Protein AF-A0A292YRZ8-F1 (afdb_monomer)

Foldseek 3Di:
DPDLEDEDAPQPLAAQDPPPDDLVVSLVVVQVVVQVVCVVDVSHAYAYEAAQHPPHNGHSRQAQVSQLVSLVSHPHSVRGHHDYDCVRCVVVVHHSVVSVD

Solvent-accessible surface area (backbone atoms only — not comparable to full-atom values): 5728 Å² total; per-residue (Å²): 136,93,71,50,71,45,77,43,68,57,56,76,54,43,42,85,45,82,85,80,52,61,65,70,58,54,53,50,52,53,43,51,53,52,39,53,53,54,68,73,36,85,74,48,29,42,24,36,33,37,36,35,46,70,84,22,70,31,35,76,42,33,38,64,70,49,35,49,58,50,19,70,70,40,94,53,38,94,38,35,43,63,41,88,50,60,66,31,30,47,74,65,75,41,61,48,67,70,78,73,107

Organism: NCBI:txid1348429

Structure (mmCIF, N/CA/C/O backbone):
data_AF-A0A292YRZ8-F1
#
_entry.id   AF-A0A292YRZ8-F1
#
loop_
_atom_site.group_PDB
_atom_site.id
_atom_site.type_symbol
_atom_site.label_atom_id
_atom_site.label_alt_id
_atom_site.label_comp_id
_atom_site.label_asym_id
_atom_site.label_entity_id
_atom_site.label_seq_id
_atom_site.pdbx_PDB_ins_code
_atom_site.Cartn_x
_atom_site.Cartn_y
_atom_site.Cartn_z
_atom_site.occupancy
_atom_site.B_iso_or_equiv
_atom_site.auth_seq_id
_atom_site.auth_comp_id
_atom_site.auth_asym_id
_atom_site.auth_atom_id
_atom_site.pdbx_PDB_model_num
ATOM 1 N N . MET A 1 1 ? 3.919 -3.892 22.801 1.00 83.62 1 MET A N 1
ATOM 2 C CA . MET A 1 1 ? 4.860 -2.816 22.409 1.00 83.62 1 MET A CA 1
ATOM 3 C C . MET A 1 1 ? 4.230 -1.413 22.434 1.00 83.62 1 MET A C 1
ATOM 5 O O . MET A 1 1 ? 4.941 -0.466 22.146 1.00 83.62 1 MET A O 1
ATOM 9 N N . GLY A 1 2 ? 2.943 -1.237 22.793 1.00 93.62 2 GLY A N 1
ATOM 10 C CA . GLY A 1 2 ? 2.343 0.093 23.027 1.00 93.62 2 GLY A CA 1
ATOM 11 C C . GLY A 1 2 ? 2.084 0.955 21.781 1.00 93.62 2 GLY A C 1
ATOM 12 O O . GLY A 1 2 ? 1.618 2.078 21.920 1.00 93.62 2 GLY A O 1
ATOM 13 N N . THR A 1 3 ? 2.367 0.447 20.579 1.00 96.38 3 THR A N 1
ATOM 14 C CA . THR A 1 3 ? 2.033 1.108 19.310 1.00 96.38 3 THR A CA 1
ATOM 15 C C . THR A 1 3 ? 0.656 0.673 18.825 1.00 96.38 3 THR A C 1
ATOM 17 O O . THR A 1 3 ? 0.313 -0.504 18.923 1.00 96.38 3 THR A O 1
ATOM 20 N N . ASN A 1 4 ? -0.099 1.613 18.262 1.00 96.56 4 ASN A N 1
ATOM 21 C CA . ASN A 1 4 ? -1.305 1.340 17.485 1.00 96.56 4 ASN A CA 1
ATOM 22 C C . ASN A 1 4 ? -1.091 1.560 15.979 1.00 96.56 4 ASN A C 1
ATOM 24 O O . ASN A 1 4 ? -2.040 1.480 15.210 1.00 96.56 4 ASN A O 1
ATOM 28 N N . LYS A 1 5 ? 0.137 1.862 15.543 1.00 98.06 5 LYS A N 1
ATOM 29 C CA . LYS A 1 5 ? 0.485 2.025 14.129 1.00 98.06 5 LYS A CA 1
ATOM 30 C C . LYS A 1 5 ? 1.118 0.741 13.614 1.00 98.06 5 LYS A C 1
ATOM 32 O O . LYS A 1 5 ? 2.120 0.290 14.173 1.00 98.06 5 LYS A O 1
ATOM 37 N N . LEU A 1 6 ? 0.549 0.194 12.546 1.00 98.19 6 LEU A N 1
ATOM 38 C CA . LEU A 1 6 ? 1.088 -0.939 11.805 1.00 98.19 6 LEU A CA 1
ATOM 39 C C . LEU A 1 6 ? 1.494 -0.465 10.411 1.00 98.19 6 LEU A C 1
ATOM 41 O O . LEU A 1 6 ? 0.649 -0.025 9.633 1.00 98.19 6 LEU A O 1
ATOM 45 N N . VAL A 1 7 ? 2.787 -0.559 10.112 1.00 98.50 7 VAL A N 1
ATOM 46 C CA . VAL A 1 7 ? 3.318 -0.262 8.780 1.00 98.50 7 VAL A CA 1
ATOM 47 C C . VAL A 1 7 ? 3.179 -1.501 7.903 1.00 98.50 7 VAL A C 1
ATOM 49 O O . VAL A 1 7 ? 3.546 -2.600 8.322 1.00 98.50 7 VAL A O 1
ATOM 52 N N . LEU A 1 8 ? 2.646 -1.322 6.698 1.00 98.44 8 LEU A N 1
ATOM 53 C CA . LEU A 1 8 ? 2.571 -2.344 5.665 1.00 98.44 8 LEU A CA 1
ATOM 54 C C . LEU A 1 8 ? 3.448 -1.924 4.491 1.00 98.44 8 LEU A C 1
ATOM 56 O O . LEU A 1 8 ? 3.021 -1.150 3.636 1.00 98.44 8 LEU A O 1
ATOM 60 N N . TRP A 1 9 ? 4.658 -2.474 4.441 1.00 98.38 9 TRP A N 1
ATOM 61 C CA . TRP A 1 9 ? 5.471 -2.460 3.232 1.00 98.38 9 TRP A CA 1
ATOM 62 C C . TRP A 1 9 ? 5.152 -3.712 2.416 1.00 98.38 9 TRP A C 1
ATOM 64 O O . TRP A 1 9 ? 5.558 -4.827 2.754 1.00 98.38 9 TRP A O 1
ATOM 74 N N . LEU A 1 10 ? 4.371 -3.537 1.352 1.00 97.75 10 LEU A N 1
ATOM 75 C CA . LEU A 1 10 ? 3.828 -4.623 0.532 1.00 97.75 10 LEU A CA 1
ATOM 76 C C . LEU A 1 10 ? 4.842 -5.137 -0.505 1.00 97.75 10 LEU A C 1
ATOM 78 O O . LEU A 1 10 ? 4.485 -5.469 -1.626 1.00 97.75 10 LEU A O 1
ATOM 82 N N . ALA A 1 11 ? 6.106 -5.283 -0.104 1.00 97.44 11 ALA A N 1
ATOM 83 C CA . ALA A 1 11 ? 7.273 -5.501 -0.964 1.00 97.44 11 ALA A CA 1
ATOM 84 C C . ALA A 1 11 ? 7.167 -6.646 -1.991 1.00 97.44 11 ALA A C 1
ATOM 86 O O . ALA A 1 11 ? 7.944 -6.700 -2.941 1.00 97.44 11 ALA A O 1
ATOM 87 N N . ARG A 1 12 ? 6.292 -7.634 -1.767 1.00 97.81 12 ARG A N 1
ATOM 88 C CA . ARG A 1 12 ? 6.086 -8.809 -2.639 1.00 97.81 12 ARG A CA 1
ATOM 89 C C . ARG A 1 12 ? 4.738 -8.804 -3.359 1.00 97.81 12 ARG A C 1
ATOM 91 O O . ARG A 1 12 ? 4.480 -9.675 -4.198 1.00 97.81 12 ARG A O 1
ATOM 98 N N . GLU A 1 13 ? 3.920 -7.794 -3.102 1.00 98.12 13 GLU A N 1
ATOM 99 C CA . GLU A 1 13 ? 2.618 -7.597 -3.721 1.00 98.12 13 GLU A CA 1
ATOM 100 C C . GLU A 1 13 ? 2.769 -6.822 -5.023 1.00 98.12 13 GLU A C 1
ATOM 102 O O . GLU A 1 13 ? 2.346 -5.687 -5.195 1.00 98.12 13 GLU A O 1
ATOM 107 N N . GLY A 1 14 ? 3.386 -7.494 -5.982 1.00 97.62 14 GLY A N 1
ATOM 108 C CA . GLY A 1 14 ? 3.584 -6.970 -7.318 1.00 97.62 14 GLY A CA 1
ATOM 109 C C . GLY A 1 14 ? 3.643 -8.083 -8.343 1.00 97.62 14 GLY A C 1
ATOM 110 O O . GLY A 1 14 ? 3.192 -9.216 -8.102 1.00 97.62 14 GLY A O 1
ATOM 111 N N . THR A 1 15 ? 4.264 -7.786 -9.480 1.00 97.56 15 THR A N 1
ATOM 112 C CA . THR A 1 15 ? 4.536 -8.790 -10.503 1.00 97.56 15 THR A CA 1
ATOM 113 C C . THR A 1 15 ? 5.820 -8.535 -11.293 1.00 97.56 15 THR A C 1
ATOM 115 O O . THR A 1 15 ? 6.112 -7.401 -11.673 1.00 97.56 15 THR A O 1
ATOM 118 N N . TYR A 1 16 ? 6.539 -9.621 -11.591 1.00 96.81 16 TYR A N 1
ATOM 119 C CA . TYR A 1 16 ? 7.676 -9.654 -12.523 1.00 96.81 16 TYR A CA 1
ATOM 120 C C . TYR A 1 16 ? 7.219 -9.701 -13.991 1.00 96.81 16 TYR A C 1
ATOM 122 O O . TYR A 1 16 ? 7.895 -9.216 -14.886 1.00 96.81 16 TYR A O 1
ATOM 130 N N . ILE A 1 17 ? 6.035 -10.268 -14.250 1.00 96.56 17 ILE A N 1
ATOM 131 C CA . ILE A 1 17 ? 5.468 -10.457 -15.595 1.00 96.56 17 ILE A CA 1
ATOM 132 C C . ILE A 1 17 ? 3.988 -10.073 -15.537 1.00 96.56 17 ILE A C 1
ATOM 134 O O . ILE A 1 17 ? 3.265 -10.545 -14.659 1.00 96.56 17 ILE A O 1
ATOM 138 N N . ARG A 1 18 ? 3.505 -9.200 -16.427 1.00 92.88 18 ARG A N 1
ATOM 139 C CA . ARG A 1 18 ? 2.131 -8.656 -16.349 1.00 92.88 18 ARG A CA 1
ATOM 140 C C . ARG A 1 18 ? 1.051 -9.742 -16.346 1.00 92.88 18 ARG A C 1
ATOM 142 O O . ARG A 1 18 ? 0.044 -9.588 -15.668 1.00 92.88 18 ARG A O 1
ATOM 149 N N . GLU A 1 19 ? 1.296 -10.849 -17.030 1.00 96.38 19 GLU A N 1
ATOM 150 C CA . GLU A 1 19 ? 0.385 -11.978 -17.196 1.00 96.38 19 GLU A CA 1
ATOM 151 C C . GLU A 1 19 ? 0.400 -12.958 -16.013 1.00 96.38 19 GLU A C 1
ATOM 153 O O . GLU A 1 19 ? -0.493 -13.794 -15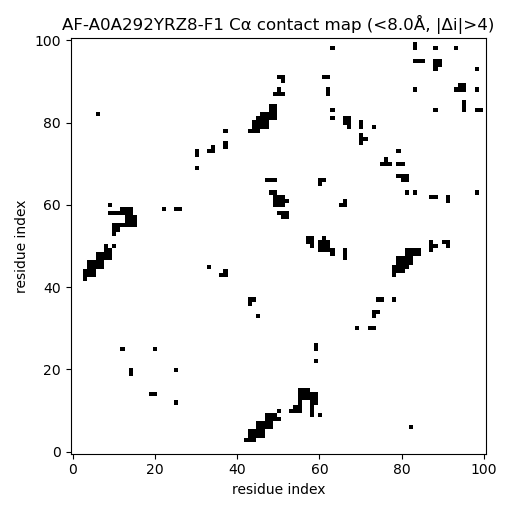.900 1.00 96.38 19 GLU A O 1
ATOM 158 N N . ALA A 1 20 ? 1.387 -12.874 -15.113 1.00 97.44 20 ALA A N 1
ATOM 159 C CA . ALA A 1 20 ? 1.538 -13.839 -14.020 1.00 97.44 20 ALA A CA 1
ATOM 160 C C . ALA A 1 20 ? 0.439 -13.727 -12.950 1.00 97.44 20 ALA A C 1
ATOM 162 O O . ALA A 1 20 ? 0.195 -14.681 -12.212 1.00 97.44 20 ALA A O 1
ATOM 163 N N . LYS A 1 21 ? -0.204 -12.560 -12.833 1.00 97.12 21 LYS A N 1
ATOM 164 C CA . LYS A 1 21 ? -1.223 -12.274 -11.820 1.00 97.12 21 LYS A CA 1
ATOM 165 C C . LYS A 1 21 ? -2.284 -11.332 -12.380 1.00 97.12 21 LYS A C 1
ATOM 167 O O . LYS A 1 21 ? -1.986 -10.400 -13.120 1.00 97.12 21 LYS A O 1
ATOM 172 N N . ASN A 1 22 ? -3.531 -11.520 -11.954 1.00 98.00 22 ASN A N 1
ATOM 173 C CA . ASN A 1 22 ? -4.583 -10.544 -12.210 1.00 98.00 22 ASN A CA 1
ATOM 174 C C . ASN A 1 22 ? -4.400 -9.345 -11.264 1.00 98.00 22 ASN A C 1
ATOM 176 O O . ASN A 1 22 ? -4.559 -9.480 -10.049 1.00 98.00 22 ASN A O 1
ATOM 180 N N . ALA A 1 23 ? -4.069 -8.174 -11.811 1.00 96.44 23 ALA A N 1
ATOM 181 C CA . ALA A 1 23 ? -3.797 -6.980 -11.010 1.00 96.44 23 ALA A CA 1
ATOM 182 C C . ALA A 1 23 ? -5.019 -6.516 -10.200 1.00 96.44 23 ALA A C 1
ATOM 184 O O . ALA A 1 23 ? -4.894 -6.197 -9.021 1.00 96.44 23 ALA A O 1
ATOM 185 N N . ARG A 1 24 ? -6.219 -6.540 -10.799 1.00 97.06 24 ARG A N 1
ATOM 186 C CA . ARG A 1 24 ? -7.460 -6.155 -10.108 1.00 97.06 24 ARG A CA 1
ATOM 187 C C . ARG A 1 24 ? -7.709 -7.049 -8.900 1.00 97.06 24 ARG A C 1
ATOM 189 O O . ARG A 1 24 ? -8.023 -6.545 -7.825 1.00 97.06 24 ARG A O 1
ATOM 196 N N . GLU A 1 25 ? -7.555 -8.356 -9.084 1.00 98.44 25 GLU A N 1
ATOM 197 C CA . GLU A 1 25 ? -7.767 -9.311 -8.001 1.00 98.44 25 GLU A CA 1
ATOM 198 C C . GLU A 1 25 ? -6.701 -9.196 -6.912 1.00 98.44 25 GLU A C 1
ATOM 200 O O . GLU A 1 25 ? -7.030 -9.201 -5.732 1.00 98.44 25 GLU A O 1
ATOM 205 N N . SER A 1 26 ? -5.443 -8.971 -7.292 1.00 98.19 26 SER A N 1
ATOM 206 C CA . SER A 1 26 ? -4.359 -8.734 -6.331 1.00 98.19 26 SER A CA 1
ATOM 207 C C . SER A 1 26 ? -4.663 -7.534 -5.425 1.00 98.19 26 SER A C 1
ATOM 209 O O . SER A 1 26 ? -4.545 -7.627 -4.207 1.00 98.19 26 SER A O 1
ATOM 211 N N . VAL A 1 27 ? -5.152 -6.425 -5.994 1.00 98.12 27 VAL A N 1
ATOM 212 C CA . VAL A 1 27 ? -5.558 -5.253 -5.202 1.00 98.12 27 VAL A CA 1
ATOM 213 C C . VAL A 1 27 ? -6.792 -5.550 -4.337 1.00 98.12 27 VAL A C 1
ATOM 215 O O . VAL A 1 27 ? -6.870 -5.067 -3.210 1.00 98.12 27 VAL A O 1
ATOM 218 N N . ASN A 1 28 ? -7.757 -6.350 -4.812 1.00 98.44 28 ASN A N 1
ATOM 219 C CA . ASN A 1 28 ? -8.904 -6.761 -3.988 1.00 98.44 28 ASN A CA 1
ATOM 220 C C . ASN A 1 28 ? -8.465 -7.556 -2.751 1.00 98.44 28 ASN A C 1
ATOM 222 O O . ASN A 1 28 ? -8.966 -7.293 -1.660 1.00 98.44 28 ASN A O 1
ATOM 226 N N . LEU A 1 29 ? -7.504 -8.469 -2.908 1.00 98.62 29 LEU A N 1
ATOM 227 C CA . LEU A 1 29 ? -6.954 -9.256 -1.804 1.00 98.62 29 LEU A CA 1
ATOM 228 C C . LEU A 1 29 ? -6.229 -8.375 -0.777 1.00 98.62 29 LEU A C 1
ATOM 230 O O . LEU A 1 29 ? -6.392 -8.580 0.425 1.00 98.62 29 LEU A O 1
ATOM 234 N N . ILE A 1 30 ? -5.494 -7.350 -1.225 1.00 98.50 30 ILE A N 1
ATOM 235 C CA . ILE A 1 30 ? -4.872 -6.358 -0.328 1.00 98.50 30 ILE A CA 1
ATOM 236 C C . ILE A 1 30 ? -5.946 -5.615 0.482 1.00 98.50 30 ILE A C 1
ATOM 238 O O . ILE A 1 30 ? -5.828 -5.487 1.702 1.00 98.50 30 ILE A O 1
ATOM 242 N N . VAL A 1 31 ? -7.022 -5.162 -0.172 1.00 98.38 31 VAL A N 1
ATOM 243 C CA . VAL A 1 31 ? -8.146 -4.493 0.508 1.00 98.38 31 VAL A CA 1
ATOM 244 C C . VAL A 1 31 ? -8.813 -5.425 1.524 1.00 98.38 31 VAL A C 1
ATOM 246 O O . VAL A 1 31 ? -9.106 -4.998 2.640 1.00 98.38 31 VAL A O 1
ATOM 249 N N . GLU A 1 32 ? -9.014 -6.700 1.185 1.00 98.56 32 GLU A N 1
ATOM 250 C CA . GLU A 1 32 ? -9.582 -7.696 2.100 1.00 98.56 32 GLU A CA 1
ATOM 251 C C . GLU A 1 32 ? -8.676 -7.946 3.317 1.00 98.56 32 GLU A C 1
ATOM 253 O O . GLU A 1 32 ? -9.158 -8.046 4.449 1.00 98.56 32 GLU A O 1
ATOM 258 N N . ALA A 1 33 ? -7.359 -8.015 3.114 1.00 98.50 33 ALA A N 1
ATOM 259 C CA . ALA A 1 33 ? -6.397 -8.157 4.202 1.00 98.50 33 ALA A CA 1
ATOM 260 C C . ALA A 1 33 ? -6.457 -6.956 5.159 1.00 98.50 33 ALA A C 1
ATOM 262 O O . ALA A 1 33 ? -6.551 -7.136 6.375 1.00 98.50 33 ALA A O 1
ATOM 263 N N . ILE A 1 34 ? -6.494 -5.733 4.620 1.00 98.50 34 ILE A N 1
ATOM 264 C CA . ILE A 1 34 ? -6.628 -4.512 5.423 1.00 98.50 34 ILE A CA 1
ATOM 265 C C . ILE A 1 34 ? -7.977 -4.478 6.149 1.00 98.50 34 ILE A C 1
ATOM 267 O O . ILE A 1 34 ? -8.019 -4.158 7.336 1.00 98.50 34 ILE A O 1
ATOM 271 N N . TYR A 1 35 ? -9.069 -4.887 5.497 1.00 98.25 35 TYR A N 1
ATOM 272 C CA . TYR A 1 35 ? -10.371 -5.038 6.150 1.00 98.25 35 TYR A CA 1
ATOM 273 C C . TYR A 1 35 ? -10.288 -5.949 7.381 1.00 98.25 35 TYR A C 1
ATOM 275 O O . TYR A 1 35 ? -10.760 -5.569 8.453 1.00 98.25 35 TYR A O 1
ATOM 283 N N . LYS A 1 36 ? -9.655 -7.123 7.260 1.00 98.50 36 LYS A N 1
ATOM 284 C CA . LYS A 1 36 ? -9.504 -8.067 8.379 1.00 98.50 36 LYS A CA 1
ATOM 285 C C . LYS A 1 36 ? -8.712 -7.454 9.535 1.00 98.50 36 LYS A C 1
ATOM 287 O O . LYS A 1 36 ? -9.122 -7.611 10.684 1.00 98.50 36 LYS A O 1
ATOM 292 N N . LEU A 1 37 ? -7.638 -6.714 9.244 1.00 98.38 37 LEU A N 1
ATOM 293 C CA . LEU A 1 37 ? -6.848 -6.002 10.259 1.00 98.38 37 LEU A CA 1
ATOM 294 C C . LEU A 1 37 ? -7.689 -4.944 10.993 1.00 98.38 37 LEU A C 1
ATOM 296 O O . LEU A 1 37 ? -7.741 -4.940 12.221 1.00 98.38 37 LEU A O 1
ATOM 300 N N . LEU A 1 38 ? -8.405 -4.098 10.247 1.00 98.44 38 LEU A N 1
ATOM 301 C CA . LEU A 1 38 ? -9.264 -3.041 10.794 1.00 98.44 38 LEU A CA 1
ATOM 302 C C . LEU A 1 38 ? -10.487 -3.576 11.551 1.00 98.44 38 LEU A C 1
ATOM 304 O O . LEU A 1 38 ? -11.042 -2.884 12.412 1.00 98.44 38 LEU A O 1
ATOM 308 N N . ALA A 1 39 ? -10.967 -4.764 11.181 1.00 98.06 39 ALA A N 1
ATOM 309 C CA . ALA A 1 39 ? -12.065 -5.437 11.856 1.00 98.06 39 ALA A CA 1
ATOM 310 C C . ALA A 1 39 ? -11.613 -6.021 13.199 1.00 98.06 39 ALA A C 1
ATOM 312 O O . ALA A 1 39 ? -12.359 -5.888 14.173 1.00 98.06 39 ALA A O 1
ATOM 313 N N . TYR A 1 40 ? -10.415 -6.617 13.225 1.00 97.88 40 TYR A N 1
ATOM 314 C CA . TYR A 1 40 ? -9.808 -7.263 14.388 1.00 97.88 40 TYR A CA 1
ATOM 315 C C . TYR A 1 40 ? -9.445 -6.269 15.497 1.00 97.88 40 TYR A C 1
ATOM 317 O O . TYR A 1 40 ? -9.799 -6.494 16.652 1.00 97.88 40 TYR A O 1
ATOM 325 N N . ASP A 1 41 ? -8.793 -5.158 15.151 1.00 97.62 41 ASP A N 1
ATOM 326 C CA . ASP A 1 41 ? -8.390 -4.123 16.104 1.00 97.62 41 ASP A CA 1
ATOM 327 C C . ASP A 1 41 ? -9.039 -2.781 15.731 1.00 97.62 41 ASP A C 1
ATOM 329 O O . ASP A 1 41 ? -8.911 -2.287 14.608 1.00 97.62 41 ASP A O 1
ATOM 333 N N . LYS A 1 42 ? -9.795 -2.200 16.669 1.00 96.44 42 LYS A N 1
ATOM 334 C CA . LYS A 1 42 ? -10.516 -0.935 16.462 1.00 96.44 42 LYS A CA 1
ATOM 335 C C . LYS A 1 42 ? -9.616 0.291 16.587 1.00 96.44 42 LYS A C 1
ATOM 337 O O . LYS A 1 42 ? -9.914 1.306 15.965 1.00 96.44 42 LYS A O 1
ATOM 342 N N . GLU A 1 43 ? -8.498 0.172 17.295 1.00 97.38 43 GLU A 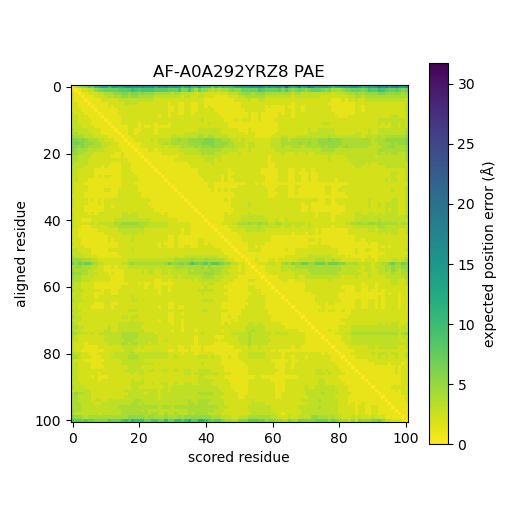N 1
ATOM 343 C CA . GLU A 1 43 ? -7.564 1.269 17.552 1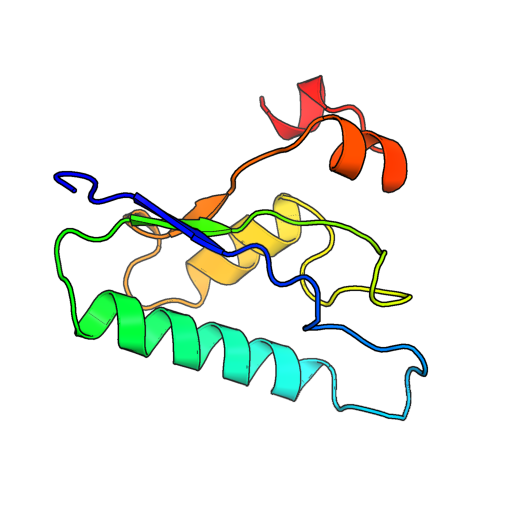.00 97.38 43 GLU A CA 1
ATOM 344 C C . GLU A 1 43 ? -6.377 1.276 16.581 1.00 97.38 43 GLU A C 1
ATOM 346 O O . GLU A 1 43 ? -5.644 2.272 16.511 1.00 97.38 43 GLU A O 1
ATOM 351 N N . ILE A 1 44 ? -6.185 0.187 15.823 1.00 98.19 44 ILE A N 1
ATOM 352 C CA . ILE A 1 44 ? -5.100 0.080 14.848 1.00 98.19 44 ILE A CA 1
ATOM 353 C C . ILE A 1 44 ? -5.227 1.138 13.750 1.00 98.19 44 ILE A C 1
ATOM 355 O O . ILE A 1 44 ? -6.308 1.42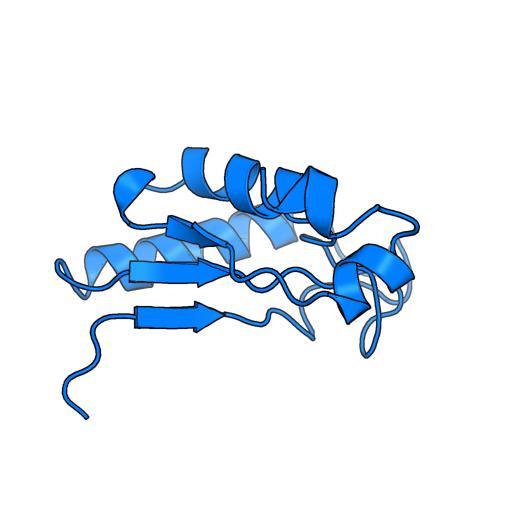2 13.228 1.00 98.19 44 ILE A O 1
ATOM 359 N N . ARG A 1 45 ? -4.081 1.695 13.373 1.00 98.50 45 ARG A N 1
ATOM 360 C CA . ARG A 1 45 ? -3.891 2.581 12.231 1.00 98.50 45 ARG A CA 1
ATOM 361 C C . ARG A 1 45 ? -2.905 1.930 11.277 1.00 98.50 45 ARG A C 1
ATOM 363 O O . ARG A 1 45 ? -1.772 1.639 11.659 1.00 98.50 45 ARG A O 1
ATOM 370 N N . ILE A 1 46 ? -3.344 1.706 10.049 1.00 98.69 46 ILE A N 1
ATOM 371 C CA . ILE A 1 46 ? -2.527 1.132 8.986 1.00 98.69 46 ILE A CA 1
ATOM 372 C C . ILE A 1 46 ? -1.797 2.257 8.258 1.00 98.69 46 ILE A C 1
ATOM 374 O O . ILE A 1 46 ? -2.414 3.246 7.867 1.00 98.69 46 ILE A O 1
ATOM 378 N N . LEU A 1 47 ? -0.492 2.094 8.068 1.00 98.56 47 LEU A N 1
ATOM 379 C CA . LEU A 1 47 ? 0.343 2.987 7.273 1.00 98.56 47 LEU A CA 1
ATOM 380 C C . LEU A 1 47 ? 0.938 2.182 6.118 1.00 98.56 47 LEU A C 1
ATOM 382 O O . LEU A 1 47 ? 1.805 1.341 6.336 1.00 98.56 47 LEU A O 1
ATOM 386 N N . ILE A 1 48 ? 0.445 2.392 4.903 1.00 98.56 48 ILE A N 1
ATOM 387 C CA . ILE A 1 48 ? 0.949 1.713 3.707 1.00 98.56 48 ILE A CA 1
ATOM 388 C C . ILE A 1 48 ? 2.219 2.426 3.257 1.00 98.56 48 ILE A C 1
ATOM 390 O O . ILE A 1 48 ? 2.194 3.629 3.021 1.00 98.56 48 ILE A O 1
ATOM 394 N N . GLU A 1 49 ? 3.317 1.698 3.128 1.00 98.56 49 GLU A N 1
ATOM 395 C CA . GLU A 1 49 ? 4.570 2.225 2.595 1.00 98.56 49 GLU A CA 1
ATOM 396 C C . GLU A 1 49 ? 4.672 1.858 1.107 1.00 98.56 49 GLU A C 1
ATOM 398 O O . GLU A 1 49 ? 4.993 0.708 0.787 1.00 98.56 49 GLU A O 1
ATOM 403 N N . PRO A 1 50 ? 4.331 2.777 0.183 1.00 98.00 50 PRO A N 1
ATOM 404 C CA . PRO A 1 50 ? 4.394 2.499 -1.241 1.00 98.00 50 PRO A CA 1
ATOM 405 C C . PRO A 1 50 ? 5.846 2.455 -1.716 1.00 98.00 50 PRO A C 1
ATOM 407 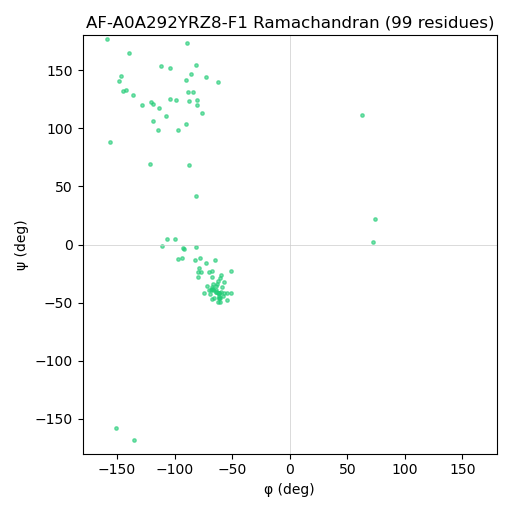O O . PRO A 1 50 ? 6.684 3.241 -1.268 1.00 98.00 50 PRO A O 1
ATOM 410 N N . LYS A 1 51 ? 6.129 1.567 -2.668 1.00 98.38 51 LYS A N 1
ATOM 411 C CA . LYS A 1 51 ? 7.410 1.502 -3.376 1.00 98.38 51 LYS A CA 1
ATOM 412 C C . LYS A 1 51 ? 7.155 1.090 -4.824 1.00 98.38 51 LYS A C 1
ATOM 414 O O . LYS A 1 51 ? 6.435 0.120 -5.030 1.00 98.38 51 LYS A O 1
ATOM 419 N N . PRO A 1 52 ? 7.725 1.760 -5.840 1.00 97.69 52 PRO A N 1
ATOM 420 C CA . PRO A 1 52 ? 7.401 1.455 -7.236 1.00 97.69 52 PRO A CA 1
ATOM 421 C C . PRO A 1 52 ? 7.866 0.066 -7.688 1.00 97.69 52 PRO A C 1
ATOM 423 O O . PRO A 1 52 ? 7.166 -0.618 -8.439 1.00 97.69 52 PRO A O 1
ATOM 426 N N . ASN A 1 53 ? 9.040 -0.355 -7.221 1.00 96.62 53 ASN A N 1
ATOM 427 C CA . ASN A 1 53 ? 9.683 -1.612 -7.574 1.00 96.62 53 ASN A CA 1
ATOM 428 C C . ASN A 1 53 ? 10.709 -2.015 -6.504 1.00 96.62 53 ASN A C 1
ATOM 430 O O . ASN A 1 53 ? 10.994 -1.267 -5.578 1.00 96.62 53 ASN A O 1
ATOM 434 N N . GLU A 1 54 ? 11.310 -3.186 -6.692 1.00 93.31 54 GLU A N 1
ATOM 435 C CA . GLU A 1 54 ? 12.269 -3.858 -5.823 1.00 93.31 54 GLU A CA 1
ATOM 436 C C . GLU A 1 54 ? 11.701 -4.233 -4.435 1.00 93.31 54 GLU A C 1
ATOM 438 O O . GLU A 1 54 ? 11.522 -3.384 -3.564 1.00 93.31 54 GLU A O 1
ATOM 443 N N . PRO A 1 55 ? 11.516 -5.527 -4.151 1.00 95.69 55 PRO A N 1
ATOM 444 C CA . PRO A 1 55 ? 12.100 -6.639 -4.885 1.00 95.69 55 PRO A CA 1
ATOM 445 C C . PRO A 1 55 ? 11.207 -7.202 -6.006 1.00 95.69 55 PRO A C 1
ATOM 447 O O . PRO A 1 55 ? 11.655 -8.102 -6.712 1.00 95.69 55 PRO A O 1
ATOM 450 N N . MET A 1 56 ? 9.977 -6.706 -6.183 1.00 96.94 56 MET A N 1
ATOM 451 C CA . MET A 1 56 ? 9.147 -6.974 -7.372 1.00 96.94 56 MET A CA 1
ATOM 452 C C . MET A 1 56 ? 9.482 -5.992 -8.496 1.00 96.94 56 MET A C 1
ATOM 454 O O . MET A 1 56 ? 9.754 -4.833 -8.208 1.00 96.94 56 MET A O 1
ATOM 458 N N . ASP A 1 57 ? 9.398 -6.393 -9.767 1.00 95.94 57 ASP A N 1
ATOM 459 C CA . ASP A 1 57 ? 9.680 -5.448 -10.864 1.00 95.94 57 ASP A CA 1
ATOM 460 C C . ASP A 1 57 ? 8.679 -4.297 -10.911 1.00 95.94 57 ASP A C 1
ATOM 462 O O . ASP A 1 57 ? 9.052 -3.186 -11.265 1.00 95.94 57 ASP A O 1
ATOM 466 N N . HIS A 1 58 ? 7.406 -4.555 -10.599 1.00 96.19 58 HIS A N 1
ATOM 467 C CA . HIS A 1 58 ? 6.446 -3.490 -10.314 1.00 96.19 58 HIS A CA 1
ATOM 468 C C . HIS A 1 58 ? 5.512 -3.909 -9.184 1.00 96.19 58 HIS A C 1
ATOM 470 O O . HIS A 1 58 ? 4.955 -5.012 -9.222 1.00 96.19 58 HIS A O 1
ATOM 476 N N . ASP A 1 59 ? 5.328 -3.014 -8.225 1.00 97.50 59 ASP A N 1
ATOM 477 C CA . ASP A 1 59 ? 4.363 -3.136 -7.135 1.00 97.50 59 ASP A CA 1
ATOM 478 C C . ASP A 1 59 ? 2.953 -2.718 -7.593 1.00 97.50 59 ASP A C 1
ATOM 480 O O . ASP A 1 59 ? 2.791 -1.938 -8.538 1.00 97.50 59 ASP A O 1
ATOM 484 N N . TYR A 1 60 ? 1.915 -3.241 -6.942 1.00 97.88 60 TYR A N 1
ATOM 485 C CA . TYR A 1 60 ? 0.538 -2.819 -7.189 1.00 97.88 60 TYR A CA 1
ATOM 486 C C . TYR A 1 60 ? 0.184 -1.482 -6.539 1.00 97.88 60 TYR A C 1
ATOM 488 O O . TYR A 1 60 ? -0.725 -0.814 -7.034 1.00 97.88 60 TYR A O 1
ATOM 496 N N . ILE A 1 61 ? 0.888 -1.078 -5.475 1.00 98.06 61 ILE A N 1
ATOM 497 C CA . ILE A 1 61 ? 0.685 0.194 -4.766 1.00 98.06 61 ILE A CA 1
ATOM 498 C C . ILE A 1 61 ? 1.993 1.011 -4.802 1.00 98.06 61 ILE A C 1
ATOM 500 O O . ILE A 1 61 ? 2.666 1.172 -3.785 1.00 98.06 61 ILE A O 1
ATOM 504 N N . PRO A 1 62 ? 2.390 1.525 -5.983 1.00 97.75 62 PRO A N 1
ATOM 505 C CA . PRO A 1 62 ? 3.735 2.045 -6.205 1.00 97.75 62 PRO A CA 1
ATOM 506 C C . PRO A 1 62 ? 3.982 3.456 -5.650 1.00 97.75 62 PRO A C 1
ATOM 508 O O . PRO A 1 62 ? 5.137 3.832 -5.475 1.00 97.75 62 PRO A O 1
ATOM 511 N N . THR A 1 63 ? 2.934 4.251 -5.398 1.00 98.25 63 THR A N 1
ATOM 512 C CA . THR A 1 63 ? 3.040 5.668 -4.990 1.00 98.25 63 THR A CA 1
ATOM 513 C C . THR A 1 63 ? 2.014 6.033 -3.914 1.00 98.25 63 THR A C 1
ATOM 515 O O . THR A 1 63 ? 1.040 5.296 -3.700 1.00 98.25 63 THR A O 1
ATOM 518 N N . ILE A 1 64 ? 2.192 7.180 -3.240 1.00 97.94 64 ILE A N 1
ATOM 519 C CA . ILE A 1 64 ? 1.287 7.595 -2.154 1.00 97.94 64 ILE A CA 1
ATOM 520 C C . ILE A 1 64 ? -0.141 7.835 -2.652 1.00 97.94 64 ILE A C 1
ATOM 522 O O . ILE A 1 64 ? -1.095 7.471 -1.964 1.00 97.94 64 ILE A O 1
ATOM 526 N N . GLY A 1 65 ? -0.310 8.323 -3.884 1.00 97.00 65 GLY A N 1
ATOM 527 C CA . GLY A 1 65 ? -1.628 8.490 -4.495 1.00 97.00 65 GLY A CA 1
ATOM 528 C C . GLY A 1 65 ? -2.424 7.180 -4.558 1.00 97.00 65 GLY A C 1
ATOM 529 O O . GLY A 1 65 ? -3.611 7.166 -4.226 1.00 97.00 65 GLY A O 1
ATOM 530 N N . LEU A 1 66 ? -1.778 6.056 -4.902 1.00 97.62 66 LEU A N 1
ATOM 531 C CA . LEU A 1 66 ? -2.442 4.746 -4.898 1.00 97.62 66 LEU A CA 1
ATOM 5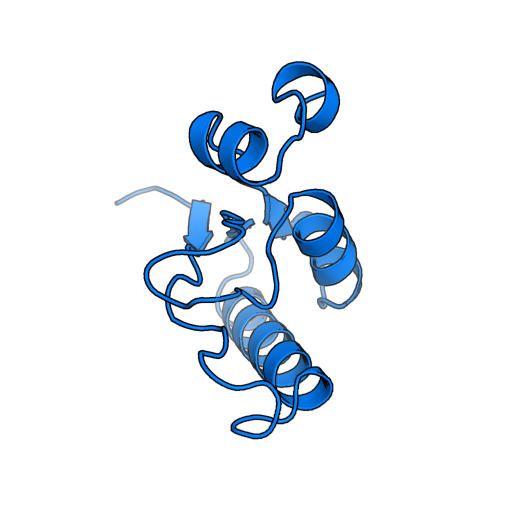32 C C . LEU A 1 66 ? -2.710 4.225 -3.484 1.00 97.62 66 LEU A C 1
ATOM 534 O O . LEU A 1 66 ? -3.759 3.622 -3.263 1.00 97.62 66 LEU A O 1
ATOM 538 N N . ALA A 1 67 ? -1.815 4.475 -2.526 1.00 97.94 67 ALA A N 1
ATOM 539 C CA . ALA A 1 67 ? -2.048 4.111 -1.129 1.00 97.94 67 ALA A CA 1
ATOM 540 C C . ALA A 1 67 ? -3.277 4.840 -0.553 1.00 97.94 67 ALA A C 1
ATOM 542 O O . ALA A 1 67 ? -4.141 4.210 0.061 1.00 97.94 67 ALA A O 1
ATOM 543 N N . ILE A 1 68 ? -3.412 6.144 -0.822 1.00 96.81 68 ILE A N 1
ATOM 544 C CA . ILE A 1 68 ? -4.578 6.945 -0.420 1.00 96.81 68 ILE A CA 1
ATOM 545 C C . ILE A 1 68 ? -5.839 6.466 -1.145 1.00 96.81 68 ILE A C 1
ATOM 547 O O . ILE A 1 68 ? -6.871 6.255 -0.511 1.00 96.81 68 ILE A O 1
ATOM 551 N N . ALA A 1 69 ? -5.775 6.233 -2.459 1.00 97.50 69 ALA A N 1
ATOM 552 C CA . ALA A 1 69 ? -6.915 5.705 -3.210 1.00 97.50 69 ALA A CA 1
ATOM 553 C C . ALA A 1 69 ? -7.380 4.339 -2.672 1.00 97.50 69 ALA A C 1
ATOM 555 O O . ALA A 1 69 ? -8.581 4.064 -2.623 1.00 97.50 69 ALA A O 1
ATOM 556 N N . LEU A 1 70 ? -6.447 3.491 -2.228 1.00 97.44 70 LEU A N 1
ATOM 557 C CA . LEU A 1 70 ? -6.764 2.218 -1.594 1.00 97.44 70 LEU A CA 1
ATOM 558 C C . LEU A 1 70 ? -7.442 2.411 -0.233 1.00 97.44 70 LEU A C 1
ATOM 560 O O . LEU A 1 70 ? -8.389 1.681 0.055 1.00 97.44 70 LEU A O 1
ATOM 564 N N . ALA A 1 71 ? -7.026 3.398 0.569 1.00 97.56 71 ALA A N 1
ATOM 565 C CA . ALA A 1 71 ? -7.650 3.709 1.858 1.00 97.56 71 ALA A CA 1
ATOM 566 C C . ALA A 1 71 ? -9.164 3.955 1.725 1.00 97.56 71 ALA A C 1
ATOM 568 O O . ALA A 1 71 ? -9.943 3.396 2.500 1.00 97.56 71 ALA A O 1
ATOM 569 N N . TYR A 1 72 ? -9.595 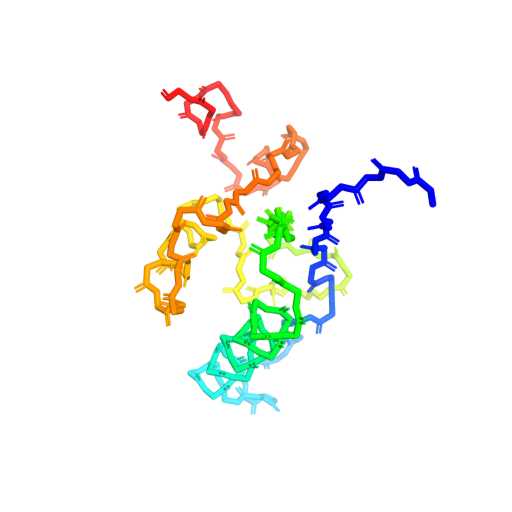4.671 0.679 1.00 97.75 72 TYR A N 1
ATOM 570 C CA . TYR A 1 72 ? -11.016 4.907 0.370 1.00 97.75 72 TYR A CA 1
ATOM 571 C C . TYR A 1 72 ? -11.811 3.647 -0.005 1.00 97.75 72 TYR A C 1
ATOM 573 O O . TYR A 1 72 ? -13.039 3.682 -0.051 1.00 97.75 72 TYR A O 1
ATOM 581 N N . ARG A 1 73 ? -11.140 2.525 -0.284 1.00 97.31 73 ARG A N 1
ATOM 582 C CA . ARG A 1 73 ? -11.788 1.227 -0.526 1.00 97.31 73 ARG A CA 1
ATOM 583 C C . ARG A 1 73 ? -11.934 0.382 0.739 1.00 97.31 73 ARG A C 1
ATOM 585 O O . ARG A 1 73 ? -12.487 -0.714 0.665 1.00 97.31 73 ARG A O 1
ATOM 592 N N . THR A 1 74 ? -11.404 0.843 1.868 1.00 96.94 74 THR A N 1
ATOM 593 C CA . THR A 1 74 ? -11.469 0.128 3.146 1.00 96.94 74 THR A CA 1
ATOM 594 C C . THR A 1 74 ? -12.727 0.508 3.928 1.00 96.94 74 THR A C 1
ATOM 596 O O . THR A 1 74 ? -13.483 1.387 3.530 1.00 96.94 74 THR A O 1
ATOM 599 N N . ILE A 1 75 ? -12.979 -0.176 5.046 1.00 96.50 75 ILE A N 1
ATOM 600 C CA . ILE A 1 75 ? -14.160 0.079 5.891 1.00 96.50 75 ILE A CA 1
ATOM 601 C C . ILE A 1 75 ? -14.042 1.304 6.799 1.00 96.50 75 ILE A C 1
ATOM 603 O O . ILE A 1 75 ? -15.023 1.673 7.436 1.00 96.50 75 ILE A O 1
ATOM 607 N N . ASP A 1 76 ? -12.844 1.870 6.921 1.00 97.50 76 ASP A N 1
ATOM 608 C CA . ASP A 1 76 ? -12.586 3.066 7.715 1.00 97.50 76 ASP A CA 1
ATOM 609 C C . ASP A 1 76 ? -11.327 3.746 7.180 1.00 97.50 76 ASP A C 1
ATOM 611 O O . ASP A 1 76 ? -10.202 3.475 7.613 1.00 97.50 76 ASP A O 1
ATOM 615 N N . GLU A 1 77 ? -11.526 4.622 6.202 1.00 97.38 77 GLU A N 1
ATOM 616 C CA . GLU A 1 77 ? -10.460 5.340 5.515 1.00 97.38 77 GLU A CA 1
ATOM 617 C C . GLU A 1 77 ? -9.631 6.206 6.472 1.00 97.38 77 GLU A C 1
ATOM 619 O O . GLU A 1 77 ? -8.443 6.414 6.254 1.00 97.38 77 GLU A O 1
ATOM 624 N N . LYS A 1 78 ? -10.206 6.654 7.596 1.00 97.81 78 LYS A N 1
ATOM 625 C CA . LYS A 1 78 ? -9.515 7.505 8.583 1.00 97.81 78 LYS A CA 1
ATOM 626 C C . LYS A 1 78 ? -8.474 6.742 9.399 1.00 97.81 78 LYS A C 1
ATOM 628 O O . LYS A 1 78 ? -7.635 7.358 10.068 1.00 97.81 78 LYS A O 1
ATOM 633 N N . ARG A 1 79 ? -8.533 5.407 9.374 1.00 98.25 79 ARG A N 1
ATOM 634 C CA . ARG A 1 79 ? -7.567 4.507 10.016 1.00 98.25 79 ARG A CA 1
ATOM 635 C C . ARG A 1 79 ? -6.539 3.937 9.038 1.00 98.25 79 ARG A C 1
ATOM 637 O O . ARG A 1 79 ? -5.710 3.135 9.463 1.00 98.25 79 ARG A O 1
ATOM 644 N N . VAL A 1 80 ? -6.540 4.362 7.773 1.00 98.62 80 VAL A N 1
ATOM 645 C CA . VAL A 1 80 ? -5.582 3.912 6.753 1.00 98.62 80 VAL A CA 1
ATOM 646 C C . VAL A 1 80 ? -4.940 5.121 6.081 1.00 98.62 80 VAL A C 1
ATOM 648 O O . VAL A 1 80 ? -5.617 5.952 5.491 1.00 98.62 80 VAL A O 1
ATOM 651 N N . GLY A 1 81 ? -3.620 5.224 6.172 1.00 97.31 81 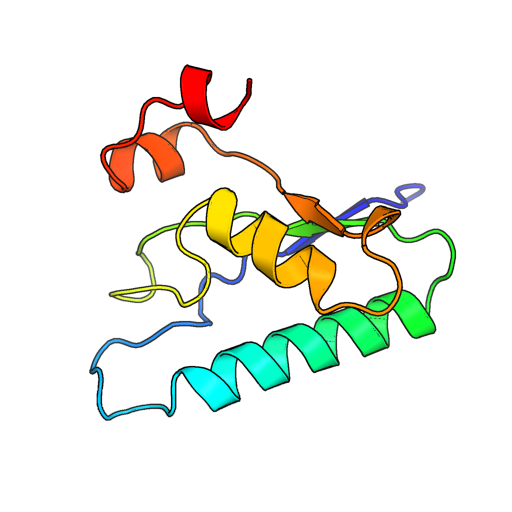GLY A N 1
ATOM 652 C CA . GLY A 1 81 ? -2.837 6.274 5.526 1.00 97.31 81 GLY A CA 1
ATOM 653 C C . GLY A 1 81 ? -1.598 5.708 4.851 1.00 97.31 81 GLY A C 1
ATOM 654 O O . GLY A 1 81 ? -1.455 4.491 4.720 1.00 97.31 81 GLY A O 1
ATOM 655 N N . GLY A 1 82 ? -0.688 6.592 4.450 1.00 97.44 82 GLY A N 1
ATOM 656 C CA . GLY A 1 82 ? 0.609 6.199 3.914 1.00 97.44 82 GLY A CA 1
ATOM 657 C C . GLY A 1 82 ? 1.776 6.555 4.829 1.00 97.44 82 GLY A C 1
ATOM 658 O O . GLY A 1 82 ? 1.701 7.497 5.618 1.00 97.44 82 GLY A O 1
ATOM 659 N N . LEU A 1 83 ? 2.857 5.790 4.707 1.00 98.00 83 LEU A N 1
ATOM 660 C CA . LEU A 1 83 ? 4.188 6.134 5.187 1.00 98.00 83 LEU A CA 1
ATOM 661 C C . LEU A 1 83 ? 5.034 6.450 3.958 1.00 98.00 83 LEU A C 1
ATOM 663 O O . LEU A 1 83 ? 5.311 5.567 3.155 1.00 98.00 83 LEU A O 1
ATOM 667 N N . ILE A 1 84 ? 5.404 7.714 3.787 1.00 98.00 84 ILE A N 1
ATOM 668 C CA . ILE A 1 84 ? 6.200 8.144 2.639 1.00 98.00 84 ILE A CA 1
ATOM 669 C C . ILE A 1 84 ? 7.679 7.966 2.974 1.00 98.00 84 ILE A C 1
ATOM 671 O O . ILE A 1 84 ? 8.170 8.552 3.939 1.00 98.00 84 ILE A O 1
ATOM 675 N N . GLU A 1 85 ? 8.391 7.205 2.145 1.00 98.19 85 GLU A N 1
ATOM 676 C CA . GLU A 1 85 ? 9.850 7.159 2.150 1.00 98.19 85 GLU A CA 1
ATOM 677 C C . GLU A 1 85 ? 10.398 7.959 0.963 1.00 98.19 85 GLU A C 1
ATOM 679 O O . GLU A 1 85 ? 10.075 7.694 -0.196 1.00 98.19 85 GLU A O 1
ATOM 684 N N . THR A 1 86 ? 11.273 8.925 1.248 1.00 98.38 86 THR A N 1
ATOM 685 C CA . THR A 1 86 ? 11.869 9.833 0.254 1.00 98.38 86 THR A CA 1
ATOM 686 C C . THR A 1 86 ? 12.476 9.088 -0.938 1.00 98.38 86 THR A C 1
ATOM 688 O O . THR A 1 86 ? 12.290 9.498 -2.083 1.00 98.38 86 THR A O 1
ATOM 691 N N . ALA A 1 87 ? 13.174 7.976 -0.691 1.00 98.12 87 ALA A N 1
ATOM 692 C CA . ALA A 1 87 ? 13.822 7.198 -1.741 1.00 98.12 87 ALA A CA 1
ATOM 693 C C . ALA A 1 87 ? 12.814 6.541 -2.699 1.00 98.12 87 ALA A C 1
ATOM 695 O O . ALA A 1 87 ? 13.081 6.459 -3.896 1.00 98.12 87 ALA A O 1
ATOM 696 N N . HIS A 1 88 ? 11.647 6.118 -2.205 1.00 98.44 88 HIS A N 1
ATOM 697 C CA . HIS A 1 88 ? 10.614 5.488 -3.027 1.00 98.44 88 HIS A CA 1
ATOM 698 C C . HIS A 1 88 ? 9.954 6.494 -3.976 1.00 98.44 88 HIS A C 1
ATOM 700 O O . HIS A 1 88 ? 9.733 6.173 -5.144 1.00 98.44 88 HIS A O 1
ATOM 706 N N . CYS A 1 89 ? 9.721 7.726 -3.512 1.00 98.25 89 CYS A N 1
ATOM 707 C CA . CYS A 1 89 ? 9.254 8.827 -4.358 1.00 98.25 89 CYS A CA 1
ATOM 708 C C . CYS A 1 89 ? 10.260 9.138 -5.474 1.00 98.25 89 CYS A C 1
ATOM 710 O O . CYS A 1 89 ? 9.891 9.149 -6.648 1.00 98.25 89 CYS A O 1
ATOM 712 N N . ILE A 1 90 ? 11.543 9.298 -5.123 1.00 98.38 90 ILE A N 1
ATOM 713 C CA . ILE A 1 90 ? 12.613 9.570 -6.097 1.00 98.38 90 ILE A CA 1
ATOM 714 C C . ILE A 1 90 ? 12.719 8.435 -7.122 1.00 98.38 90 ILE A C 1
ATOM 716 O O . ILE A 1 90 ? 12.862 8.694 -8.316 1.00 98.38 90 ILE A O 1
ATOM 720 N N . LEU A 1 91 ? 12.606 7.180 -6.678 1.00 97.94 91 LEU A N 1
ATOM 721 C CA . LEU A 1 91 ? 12.637 6.009 -7.556 1.00 97.94 91 LEU A CA 1
ATOM 722 C C . LEU A 1 91 ? 11.469 5.997 -8.557 1.00 97.94 91 LEU A C 1
ATOM 724 O O . LEU A 1 91 ? 11.635 5.533 -9.683 1.00 97.94 91 LEU A O 1
ATOM 728 N N . ALA A 1 92 ? 10.312 6.544 -8.177 1.00 97.50 92 ALA A N 1
ATOM 729 C CA . ALA A 1 92 ? 9.159 6.722 -9.057 1.00 97.50 92 ALA A CA 1
ATOM 730 C C . ALA A 1 92 ? 9.254 7.979 -9.951 1.00 97.50 92 ALA A C 1
ATOM 732 O O . ALA A 1 92 ? 8.357 8.215 -10.759 1.00 97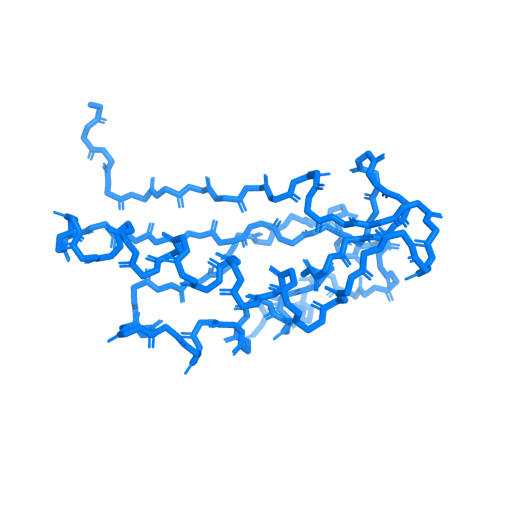.50 92 ALA A O 1
ATOM 733 N N . GLY A 1 93 ? 10.316 8.785 -9.824 1.00 97.94 93 GLY A N 1
ATOM 734 C CA . GLY A 1 93 ? 10.472 10.054 -10.539 1.00 97.94 93 GLY A CA 1
ATOM 735 C C . GLY A 1 93 ? 9.595 11.188 -9.998 1.00 97.94 93 GLY A C 1
ATOM 736 O O . GLY A 1 93 ? 9.302 12.127 -10.735 1.00 97.94 93 GLY A O 1
ATOM 737 N N . LEU A 1 94 ? 9.157 11.091 -8.740 1.00 98.12 94 LEU A N 1
ATOM 738 C CA . LEU A 1 94 ? 8.309 12.072 -8.060 1.00 98.12 94 LEU A CA 1
ATOM 739 C C . LEU A 1 94 ? 9.132 12.912 -7.079 1.00 98.12 94 LEU A C 1
ATOM 741 O O . LEU A 1 94 ? 10.130 12.434 -6.531 1.00 98.12 94 LEU A O 1
ATOM 745 N N . ASP A 1 95 ? 8.700 14.150 -6.832 1.00 97.88 95 ASP A N 1
ATOM 746 C CA . ASP A 1 95 ? 9.302 15.001 -5.806 1.00 97.88 95 ASP A CA 1
ATOM 747 C C . ASP A 1 95 ? 8.749 14.619 -4.416 1.00 97.88 95 ASP A C 1
ATOM 749 O O . ASP A 1 95 ? 7.538 14.690 -4.196 1.00 97.88 95 ASP A O 1
ATOM 753 N N . PRO A 1 96 ? 9.597 14.204 -3.455 1.00 97.44 96 PRO A N 1
ATOM 754 C CA . PRO A 1 96 ? 9.134 13.821 -2.122 1.00 97.44 96 PRO A CA 1
ATOM 755 C C . PRO A 1 96 ? 8.426 14.946 -1.360 1.00 97.44 96 PRO A C 1
ATOM 757 O O . PRO A 1 96 ? 7.597 14.655 -0.504 1.00 97.44 96 PRO A O 1
ATOM 760 N N . SER A 1 97 ? 8.769 16.210 -1.626 1.00 97.19 97 SER A N 1
ATOM 761 C CA . SER A 1 97 ? 8.125 17.358 -0.990 1.00 97.19 97 SER A CA 1
ATOM 762 C C . SER A 1 97 ? 6.689 17.513 -1.469 1.00 97.19 97 SER A C 1
ATOM 764 O O . SER A 1 97 ? 5.814 17.763 -0.644 1.00 97.19 97 SER A O 1
ATOM 766 N N . ASP A 1 98 ? 6.445 17.349 -2.770 1.00 96.25 98 ASP A N 1
ATOM 767 C CA . ASP A 1 98 ? 5.096 17.433 -3.336 1.00 96.25 98 ASP A CA 1
ATOM 768 C C . ASP A 1 98 ? 4.222 16.275 -2.843 1.00 96.25 98 ASP A C 1
ATOM 770 O O . ASP A 1 98 ? 3.063 16.474 -2.494 1.00 96.25 98 ASP A O 1
ATOM 774 N N . GLU A 1 99 ? 4.789 15.070 -2.740 1.00 96.06 99 GLU A N 1
ATOM 775 C CA . GLU A 1 99 ? 4.066 13.886 -2.260 1.00 96.06 99 GLU A CA 1
ATOM 776 C C . GLU A 1 99 ? 3.685 13.973 -0.764 1.00 96.06 99 GLU A C 1
ATOM 778 O O . GLU A 1 99 ? 2.761 13.283 -0.329 1.00 96.06 99 GLU A O 1
ATOM 783 N N . MET A 1 100 ? 4.391 14.787 0.036 1.00 94.00 100 MET A N 1
ATOM 784 C CA . MET A 1 100 ? 4.135 14.990 1.474 1.00 94.00 100 MET A CA 1
ATOM 785 C C . MET A 1 100 ? 3.227 16.193 1.795 1.00 94.00 100 MET A C 1
ATOM 787 O O . MET A 1 100 ? 2.832 16.330 2.958 1.00 94.00 100 MET A O 1
ATOM 791 N N . ALA A 1 101 ? 2.951 17.069 0.823 1.00 87.69 101 ALA A N 1
ATOM 792 C CA . ALA A 1 101 ? 2.206 18.321 1.005 1.00 87.69 101 ALA A CA 1
ATOM 793 C C . ALA A 1 101 ? 0.680 18.120 1.035 1.00 87.69 101 ALA A C 1
ATOM 795 O O . ALA A 1 101 ? 0.024 18.842 1.825 1.00 87.69 101 ALA A O 1
#

InterPro domains:
  IPR001998 Xylose isomerase [PR00688] (1-16)
  IPR001998 Xylose isomerase [PR00688] (46-70)
  IPR001998 Xylose isomerase [PR00688] (88-101)
  IPR001998 Xylose isomerase [PS51415] (1-101)
  IPR036237 Xylose isomerase-like superfamily [SSF51658] (1-100)

Sequence (101 aa):
MGTNKLVLWLAREGTYIREAKNARESVNLIVEAIYKLLAYDKEIRILIEPKPNEPMDHDYIPTIGLAIALAYRTIDEKRVGGLIETAHCILAGLDPSDEMA

Secondary structure (DSSP, 8-state):
----EEEEE-TTSEESSGGGS-HHHHHHHHHHHHHHHHHH-SS-EEEEE--SSSSSSEESS-SHHHHHHHHTTSS-GGGEEE---HHHHHHTT--HHHHH-

Nearest PDB structures (foldseek):
  4hhm-assembly1_C  TM=9.813E-01  e=7.445E-08  Streptomyces sp. SK
  4hhl-assembly1_A  TM=9.789E-01  e=1.468E-07  Streptomyces sp. SK
  5xin-assembly1_B  TM=9.847E-01  e=2.703E-07  Actinoplanes missouriensis
  1clk-assembly1_A  TM=9.783E-01  e=6.103E-07  Streptomyces diastaticus
  3ktc-assembly1_B  TM=9.343E-01  e=2.550E-05  Pectobacterium atrosepticum SCRI1043

Mean predicted aligned error: 2.28 Å

Radius of gyration: 13.59 Å; Cα contacts (8 Å, |Δi|>4): 159; chains: 1; bounding box: 28×32×40 Å

pLDDT: mean 97.3, std 2.0, range [83.62, 98.69]